Protein AF-A0A923KQH0-F1 (afdb_monomer_lite)

Foldseek 3Di:
DDDCDPVNLLVVLLVLLVVVLVVVCVVVHDDVVSVVVNVLLVVLSVVLVVLPPVSLLVNLVVLQVQLVVLLCLCVPPPPPVSNCSSNVSSVVSNVSSVCSVPPVVSVDDPPPPPPPPPPDDDD

Structure (mmCIF, N/CA/C/O backbone):
data_AF-A0A923KQH0-F1
#
_entry.id   AF-A0A923KQH0-F1
#
loop_
_atom_site.group_PDB
_atom_site.id
_atom_site.type_symbol
_atom_site.label_atom_id
_atom_site.label_alt_id
_atom_site.label_comp_id
_atom_site.label_asym_id
_atom_site.label_entity_id
_atom_site.label_seq_id
_atom_site.pdbx_PDB_ins_code
_atom_site.Cartn_x
_atom_site.Cartn_y
_atom_site.Cartn_z
_atom_site.occupancy
_atom_site.B_iso_or_equiv
_atom_site.auth_seq_id
_atom_site.auth_comp_id
_atom_site.auth_asym_id
_atom_site.auth_atom_id
_atom_site.pdbx_PDB_model_num
ATOM 1 N N . MET A 1 1 ? 10.010 3.489 26.277 1.00 37.69 1 MET A N 1
ATOM 2 C CA . MET A 1 1 ? 9.653 2.760 25.038 1.00 37.69 1 MET A CA 1
ATOM 3 C C . MET A 1 1 ? 8.357 3.363 24.504 1.00 37.69 1 MET A C 1
ATOM 5 O O . MET A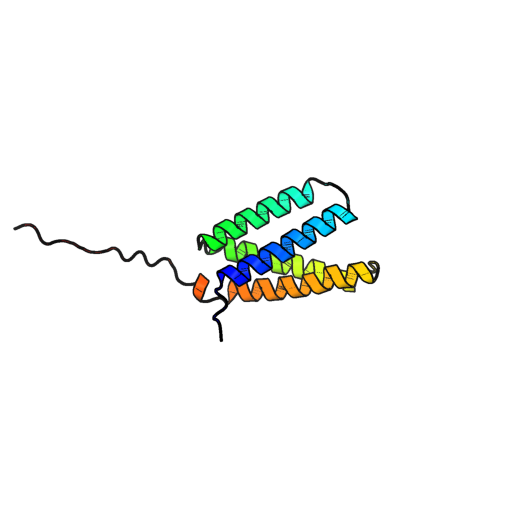 1 1 ? 7.281 3.037 24.992 1.00 37.69 1 MET A O 1
ATOM 9 N N . ASN A 1 2 ? 8.463 4.367 23.629 1.00 40.72 2 ASN A N 1
ATOM 10 C CA . ASN A 1 2 ? 7.319 5.183 23.209 1.00 40.72 2 ASN A CA 1
ATOM 11 C C . ASN A 1 2 ? 6.332 4.322 22.415 1.00 40.72 2 ASN A C 1
ATOM 13 O O . ASN A 1 2 ? 6.695 3.785 21.372 1.00 40.72 2 ASN A O 1
ATOM 17 N N . ARG A 1 3 ? 5.092 4.181 22.907 1.00 51.25 3 ARG A N 1
ATOM 18 C CA . ARG A 1 3 ? 4.009 3.509 22.178 1.00 51.25 3 ARG A CA 1
ATOM 19 C C . ARG A 1 3 ? 3.765 4.284 20.886 1.00 51.25 3 ARG A C 1
ATOM 21 O O . ARG A 1 3 ? 3.125 5.332 20.898 1.00 51.25 3 ARG A O 1
ATOM 28 N N . ILE A 1 4 ? 4.316 3.797 19.779 1.00 57.38 4 ILE A N 1
ATOM 29 C CA . ILE A 1 4 ? 4.019 4.320 18.448 1.00 57.38 4 ILE A CA 1
ATOM 30 C C . ILE A 1 4 ? 2.527 4.075 18.225 1.00 57.38 4 ILE A C 1
ATOM 32 O O . ILE A 1 4 ? 2.083 2.939 18.076 1.00 57.38 4 ILE A O 1
ATOM 36 N N . THR A 1 5 ? 1.747 5.149 18.297 1.00 68.50 5 THR A N 1
ATOM 37 C CA . THR A 1 5 ? 0.290 5.129 18.186 1.00 68.50 5 THR A CA 1
ATOM 38 C C . THR A 1 5 ? -0.098 4.607 16.806 1.00 68.50 5 THR A C 1
ATOM 40 O O . THR A 1 5 ? 0.542 4.954 15.816 1.00 68.50 5 THR A O 1
ATOM 43 N N . THR A 1 6 ? -1.154 3.803 16.710 1.00 66.94 6 THR A N 1
ATOM 44 C CA . THR A 1 6 ? -1.667 3.224 15.453 1.00 66.94 6 THR A CA 1
ATOM 45 C C . THR A 1 6 ? -1.823 4.253 14.327 1.00 66.94 6 THR A C 1
ATOM 47 O O . THR A 1 6 ? -1.573 3.946 13.164 1.00 66.94 6 THR A O 1
ATOM 50 N N . SER A 1 7 ? -2.135 5.505 14.673 1.00 65.94 7 SER A N 1
ATOM 51 C CA . SER A 1 7 ? -2.197 6.634 13.741 1.00 65.94 7 SER A CA 1
ATOM 52 C C . SER A 1 7 ? -0.859 6.961 13.066 1.00 65.94 7 SER A C 1
ATOM 54 O O . SER A 1 7 ? -0.850 7.318 11.894 1.00 65.94 7 SER A O 1
ATOM 56 N N . ARG A 1 8 ? 0.279 6.812 13.759 1.00 73.56 8 ARG A N 1
ATOM 57 C CA . ARG A 1 8 ? 1.616 7.009 13.169 1.00 73.56 8 ARG A CA 1
ATOM 58 C C . ARG A 1 8 ? 1.945 5.923 12.150 1.00 73.56 8 ARG A C 1
ATOM 60 O O . ARG A 1 8 ? 2.474 6.239 11.095 1.00 73.56 8 ARG A O 1
ATOM 67 N N . TRP A 1 9 ? 1.592 4.669 12.436 1.00 73.88 9 TRP A N 1
ATOM 68 C CA . TRP A 1 9 ? 1.756 3.565 11.483 1.00 73.88 9 TRP A CA 1
ATOM 69 C C . TRP A 1 9 ? 0.913 3.765 10.228 1.00 73.88 9 TRP A C 1
ATOM 71 O O . TRP A 1 9 ? 1.412 3.596 9.121 1.00 73.88 9 TRP A O 1
ATOM 81 N N . LEU A 1 10 ? -0.337 4.199 10.399 1.00 72.50 10 LEU A N 1
ATOM 82 C CA . LEU A 1 10 ? -1.195 4.603 9.291 1.00 72.50 10 LEU A CA 1
ATOM 83 C C . LEU A 1 10 ? -0.534 5.728 8.472 1.00 72.50 10 LEU A C 1
ATOM 85 O O . LEU A 1 10 ? -0.389 5.614 7.261 1.00 72.50 10 LEU A O 1
ATOM 89 N N . LEU A 1 11 ? -0.035 6.778 9.120 1.00 78.00 11 LEU A N 1
ATOM 90 C CA . LEU A 1 11 ? 0.620 7.882 8.417 1.00 78.00 11 LEU A CA 1
ATOM 91 C C . LEU A 1 11 ? 1.857 7.419 7.617 1.00 78.00 11 LEU A C 1
ATOM 93 O O . LEU A 1 11 ? 2.027 7.833 6.474 1.00 78.00 11 LEU A O 1
ATOM 97 N N . ILE A 1 12 ? 2.666 6.505 8.165 1.00 80.19 12 ILE A N 1
ATOM 98 C CA . ILE A 1 12 ? 3.815 5.903 7.464 1.00 80.19 12 ILE A CA 1
ATOM 99 C C . ILE A 1 12 ? 3.361 5.102 6.237 1.00 80.19 12 ILE A C 1
ATOM 101 O O . ILE A 1 12 ? 3.914 5.275 5.155 1.00 80.19 12 ILE A O 1
ATOM 105 N N . ILE A 1 13 ? 2.335 4.256 6.385 1.00 80.38 13 ILE A N 1
ATOM 106 C CA . ILE A 1 13 ? 1.779 3.460 5.281 1.00 80.38 13 ILE A CA 1
ATOM 107 C C . ILE A 1 13 ? 1.289 4.383 4.157 1.00 80.38 13 ILE A C 1
ATOM 109 O O . ILE A 1 13 ? 1.609 4.158 2.988 1.00 80.38 13 ILE A O 1
ATOM 113 N N . PHE A 1 14 ? 0.573 5.452 4.509 1.00 80.69 14 PHE A N 1
ATOM 114 C CA . PHE A 1 14 ? 0.100 6.446 3.551 1.00 80.69 14 PHE A CA 1
ATOM 115 C C . PHE A 1 14 ? 1.258 7.152 2.833 1.00 80.69 14 PHE A C 1
ATOM 117 O O . PHE A 1 14 ? 1.271 7.188 1.605 1.00 80.69 14 PHE A O 1
ATOM 124 N N . LEU A 1 15 ? 2.260 7.643 3.573 1.00 82.06 15 LEU A N 1
ATOM 125 C CA . LEU A 1 15 ? 3.432 8.314 3.000 1.00 82.06 15 LEU A CA 1
ATOM 126 C C . LEU A 1 15 ? 4.213 7.409 2.046 1.00 82.06 15 LEU A C 1
ATOM 128 O O . LEU A 1 15 ? 4.524 7.833 0.937 1.00 82.06 15 LEU A O 1
ATOM 132 N N . CYS A 1 16 ? 4.489 6.161 2.433 1.00 81.38 16 CYS A N 1
ATOM 133 C CA . CYS A 1 16 ? 5.172 5.205 1.560 1.00 81.38 16 CYS A CA 1
ATOM 134 C C . CYS A 1 16 ? 4.389 4.960 0.266 1.00 81.38 16 CYS A C 1
ATOM 136 O O . CYS A 1 16 ? 4.976 4.882 -0.810 1.00 81.38 16 CYS A O 1
ATOM 138 N N . THR A 1 17 ? 3.062 4.878 0.359 1.00 78.44 17 THR A N 1
ATOM 139 C CA . THR A 1 17 ? 2.204 4.632 -0.807 1.00 78.44 17 THR A CA 1
ATOM 140 C C . THR A 1 17 ? 2.143 5.852 -1.726 1.00 78.44 17 THR A C 1
ATOM 142 O O . THR A 1 17 ? 2.264 5.712 -2.939 1.00 78.44 17 THR A O 1
ATOM 145 N N . ALA A 1 18 ? 2.042 7.057 -1.157 1.00 79.06 18 ALA A N 1
ATOM 146 C CA . ALA A 1 18 ? 2.081 8.310 -1.907 1.00 79.06 18 ALA A CA 1
ATOM 147 C C . ALA A 1 18 ? 3.433 8.518 -2.606 1.00 79.06 18 ALA A C 1
ATOM 149 O O . ALA A 1 18 ? 3.477 8.907 -3.773 1.00 79.06 18 ALA A O 1
ATOM 150 N N . MET A 1 19 ? 4.538 8.216 -1.920 1.00 82.06 19 MET A N 1
ATOM 151 C CA . MET A 1 19 ? 5.885 8.326 -2.476 1.00 82.06 19 MET A CA 1
ATOM 152 C C . MET A 1 19 ? 6.078 7.373 -3.662 1.00 82.06 19 MET A C 1
ATOM 154 O O . MET A 1 19 ? 6.659 7.765 -4.672 1.00 82.06 19 MET A O 1
ATOM 158 N N . LEU A 1 20 ? 5.533 6.155 -3.586 1.00 78.94 20 LEU A N 1
ATOM 159 C CA . LEU A 1 20 ? 5.635 5.194 -4.680 1.00 78.94 20 LEU A CA 1
ATOM 160 C C . LEU A 1 20 ? 4.732 5.525 -5.871 1.00 78.94 20 LEU A C 1
ATOM 162 O O . LEU A 1 20 ? 5.152 5.355 -7.010 1.00 78.94 20 LEU A O 1
ATOM 166 N N . GLU A 1 21 ? 3.522 6.034 -5.646 1.00 76.62 21 GLU A N 1
ATOM 167 C CA . GLU A 1 21 ? 2.695 6.534 -6.752 1.00 76.62 21 GLU A CA 1
ATOM 168 C C . GLU A 1 21 ? 3.336 7.766 -7.414 1.00 76.62 21 GLU A C 1
ATOM 170 O O . GLU A 1 21 ? 3.328 7.882 -8.637 1.00 76.62 21 GLU A O 1
ATOM 175 N N . THR A 1 22 ? 3.997 8.635 -6.641 1.00 79.12 22 THR A N 1
ATOM 176 C CA . THR A 1 22 ? 4.780 9.759 -7.191 1.00 79.12 22 THR A CA 1
ATOM 177 C C . THR A 1 22 ? 5.952 9.256 -8.040 1.00 79.12 22 THR A C 1
ATOM 179 O O . THR A 1 22 ? 6.195 9.764 -9.135 1.00 79.12 22 THR A O 1
ATOM 182 N N . TYR A 1 23 ? 6.638 8.206 -7.579 1.00 78.88 23 TYR A N 1
ATOM 183 C CA . TYR A 1 23 ? 7.663 7.520 -8.363 1.00 78.88 23 TYR A CA 1
ATOM 184 C C . TYR A 1 23 ? 7.081 6.908 -9.649 1.00 78.88 23 TYR A C 1
ATOM 186 O O . TYR A 1 23 ? 7.635 7.119 -10.727 1.00 78.88 23 TYR A O 1
ATOM 194 N N . ASN A 1 24 ? 5.926 6.242 -9.586 1.00 74.56 24 ASN A N 1
ATOM 195 C CA . ASN A 1 24 ? 5.259 5.702 -10.774 1.00 74.56 24 ASN A CA 1
ATOM 196 C C . ASN A 1 24 ? 4.880 6.795 -11.781 1.00 74.56 24 ASN A C 1
ATOM 198 O O . ASN A 1 24 ? 5.099 6.591 -12.972 1.00 74.56 24 ASN A O 1
ATOM 202 N N . ILE A 1 25 ? 4.384 7.954 -11.331 1.00 78.81 25 ILE A N 1
ATOM 203 C CA . ILE A 1 25 ? 4.116 9.113 -12.203 1.00 78.81 25 ILE A CA 1
ATOM 204 C C . ILE A 1 25 ? 5.408 9.581 -12.884 1.00 78.81 25 ILE A C 1
ATOM 206 O O . ILE A 1 25 ? 5.406 9.868 -14.079 1.00 78.81 25 ILE A O 1
ATOM 210 N N . SER A 1 26 ? 6.527 9.619 -12.152 1.00 75.19 26 SER A N 1
ATOM 211 C CA . SER A 1 26 ? 7.815 10.045 -12.714 1.00 75.19 26 SER A CA 1
ATOM 212 C C . SER A 1 26 ? 8.389 9.070 -13.752 1.00 75.19 26 SER A C 1
ATOM 214 O O . SER A 1 26 ? 9.065 9.504 -14.679 1.00 75.19 26 SER A O 1
ATOM 216 N N . VAL A 1 27 ? 8.100 7.769 -13.627 1.00 72.44 27 VAL A N 1
ATOM 217 C CA . VAL A 1 27 ? 8.639 6.717 -14.508 1.00 72.44 27 VAL A CA 1
ATOM 218 C C . VAL A 1 27 ? 7.720 6.413 -15.694 1.00 72.44 27 VAL A C 1
ATOM 220 O O . VAL A 1 27 ? 8.207 6.169 -16.793 1.00 72.44 27 VAL A O 1
ATOM 223 N N . GLN A 1 28 ? 6.399 6.407 -15.494 1.00 67.69 28 GLN A N 1
ATOM 224 C CA . GLN A 1 28 ? 5.410 6.031 -16.518 1.00 67.69 28 GLN A CA 1
ATOM 225 C C . GLN A 1 28 ? 4.725 7.243 -17.174 1.00 67.69 28 GLN A C 1
ATOM 227 O O . GLN A 1 28 ? 3.948 7.070 -18.113 1.00 67.69 28 GLN A O 1
ATOM 232 N N . GLY A 1 29 ? 5.027 8.460 -16.711 1.00 65.44 29 GLY A N 1
ATOM 233 C CA . GLY A 1 29 ? 4.422 9.703 -17.184 1.00 65.44 29 GLY A CA 1
ATOM 234 C C . GLY A 1 29 ? 3.098 10.041 -16.491 1.00 65.44 29 GLY A C 1
ATOM 235 O O . GLY A 1 29 ? 2.514 9.237 -15.760 1.00 65.44 29 GLY A O 1
ATOM 236 N N . PHE A 1 30 ? 2.612 11.266 -16.721 1.00 63.09 30 PHE A N 1
ATOM 237 C CA . PHE A 1 30 ? 1.308 11.706 -16.222 1.00 63.09 30 PHE A CA 1
ATOM 238 C C . PHE A 1 30 ? 0.191 10.898 -16.895 1.00 63.09 30 PHE A C 1
ATOM 240 O O . PHE A 1 30 ? -0.035 10.998 -18.098 1.00 63.09 30 PHE A O 1
ATOM 247 N N . SER A 1 31 ? -0.511 10.095 -16.101 1.00 65.94 31 SER A N 1
ATOM 248 C CA . SER A 1 31 ? -1.696 9.345 -16.507 1.00 65.94 31 SER A CA 1
ATOM 249 C C . SER A 1 31 ? -2.802 9.587 -15.481 1.00 65.94 31 SER A C 1
ATOM 251 O O . SER A 1 31 ? -2.518 9.801 -14.302 1.00 65.94 31 SER A O 1
ATOM 253 N N . ASP A 1 32 ? -4.066 9.512 -15.893 1.00 72.88 32 ASP A N 1
ATOM 254 C CA . ASP A 1 32 ? -5.208 9.693 -14.982 1.00 72.88 32 ASP A CA 1
ATOM 255 C C . ASP A 1 32 ? -5.293 8.570 -13.931 1.00 72.88 32 ASP A C 1
ATOM 257 O O . ASP A 1 32 ? -5.805 8.747 -12.824 1.00 72.88 32 ASP A O 1
ATOM 261 N N . LYS A 1 33 ? -4.738 7.397 -14.261 1.00 74.88 33 LYS A N 1
ATOM 262 C CA . LYS A 1 33 ? -4.773 6.177 -13.440 1.00 74.88 33 LYS A CA 1
ATOM 263 C C . LYS A 1 33 ? -4.161 6.357 -12.032 1.00 74.88 33 LYS A C 1
ATOM 265 O O . LYS A 1 33 ? -4.859 6.038 -11.066 1.00 74.88 33 LYS A O 1
ATOM 270 N N . PRO A 1 34 ? -2.914 6.851 -11.860 1.00 70.81 34 PRO A N 1
ATOM 271 C CA . PRO A 1 34 ? -2.321 7.081 -10.537 1.00 70.81 34 PRO A CA 1
ATOM 272 C C . PRO A 1 34 ? -3.071 8.137 -9.714 1.00 70.81 34 PRO A C 1
ATOM 274 O O . PRO A 1 34 ? -3.211 7.976 -8.502 1.00 70.81 34 PRO A O 1
ATOM 277 N N . VAL A 1 35 ? -3.631 9.172 -10.352 1.00 73.94 35 VAL A N 1
ATOM 278 C CA . VAL A 1 35 ? -4.395 10.227 -9.659 1.00 73.94 35 VAL A CA 1
ATOM 279 C C . VAL A 1 35 ? -5.659 9.652 -9.017 1.00 73.94 35 VAL A C 1
ATOM 281 O O . VAL A 1 35 ? -5.905 9.854 -7.826 1.00 73.94 35 VAL A O 1
ATOM 284 N N . VAL A 1 36 ? -6.428 8.864 -9.777 1.00 79.00 36 VAL A N 1
ATOM 285 C CA . VAL A 1 36 ? -7.628 8.181 -9.265 1.00 79.00 36 VAL A CA 1
ATOM 286 C C . VAL A 1 36 ? -7.268 7.210 -8.138 1.00 79.00 36 VAL A C 1
ATOM 288 O O . VAL A 1 36 ? -7.983 7.126 -7.140 1.00 79.00 36 VAL A O 1
ATOM 291 N N . ARG A 1 37 ? -6.133 6.509 -8.250 1.00 77.81 37 ARG A N 1
ATOM 292 C CA . ARG A 1 37 ? -5.649 5.590 -7.211 1.00 77.81 37 ARG A CA 1
ATOM 293 C C . ARG A 1 37 ? -5.307 6.294 -5.904 1.00 77.81 37 ARG A C 1
ATOM 295 O O . ARG A 1 37 ? -5.729 5.817 -4.853 1.00 77.81 37 ARG A O 1
ATOM 302 N N . ILE A 1 38 ? -4.581 7.412 -5.957 1.00 78.88 38 ILE A N 1
ATOM 303 C CA . ILE A 1 38 ? -4.232 8.202 -4.766 1.00 78.88 38 ILE A CA 1
ATOM 304 C C . ILE A 1 38 ? -5.501 8.724 -4.088 1.00 78.88 38 ILE A C 1
ATOM 306 O O . ILE A 1 38 ? -5.616 8.629 -2.866 1.00 78.88 38 ILE A O 1
ATOM 310 N N . LEU A 1 39 ? -6.472 9.222 -4.861 1.00 81.88 39 LEU A N 1
ATOM 311 C CA . LEU A 1 39 ? -7.750 9.690 -4.321 1.00 81.88 39 LEU A CA 1
ATOM 312 C C . LEU A 1 39 ? -8.539 8.556 -3.654 1.00 81.88 39 LEU A C 1
ATOM 314 O O . LEU A 1 39 ? -9.009 8.717 -2.528 1.00 81.88 39 LEU A O 1
ATOM 318 N N . LEU A 1 40 ? -8.636 7.393 -4.306 1.00 83.12 40 LEU A N 1
ATOM 319 C CA . LEU A 1 40 ? -9.316 6.216 -3.762 1.00 83.12 40 LEU A CA 1
ATOM 320 C C . LEU A 1 40 ? -8.647 5.723 -2.470 1.00 83.12 40 LEU A C 1
ATOM 322 O O . LEU A 1 40 ? -9.322 5.492 -1.466 1.00 83.12 40 LEU A O 1
ATOM 326 N N . LEU A 1 41 ? -7.318 5.582 -2.483 1.00 82.06 41 LEU A N 1
ATOM 327 C CA . LEU A 1 41 ? -6.541 5.153 -1.321 1.00 82.06 41 LEU A CA 1
ATOM 328 C C . LEU A 1 41 ? -6.655 6.164 -0.184 1.00 82.06 41 LEU A C 1
ATOM 330 O O . LEU A 1 41 ? -6.897 5.755 0.947 1.00 82.06 41 LEU A O 1
ATOM 334 N N . GLY A 1 42 ? -6.558 7.463 -0.476 1.00 79.00 42 GLY A N 1
ATOM 335 C CA . GLY A 1 42 ? -6.738 8.539 0.497 1.00 79.00 42 GLY A CA 1
ATOM 336 C C . GLY A 1 42 ? -8.128 8.531 1.132 1.00 79.00 42 GLY A C 1
ATOM 337 O O . GLY A 1 42 ? -8.249 8.651 2.352 1.00 79.00 42 GLY A O 1
ATOM 338 N N . TYR A 1 43 ? -9.175 8.296 0.339 1.00 82.81 43 TYR A N 1
ATOM 339 C CA . TYR A 1 43 ? -10.544 8.172 0.837 1.00 82.81 43 TYR A CA 1
ATOM 340 C C . TYR A 1 43 ? -10.724 6.950 1.752 1.00 82.81 43 TYR A C 1
ATOM 342 O O . TYR A 1 43 ? -11.255 7.069 2.859 1.00 82.81 43 TYR A O 1
ATOM 350 N N . LEU A 1 44 ? -10.219 5.781 1.348 1.00 80.56 44 LEU A N 1
ATOM 351 C CA . LEU A 1 44 ? -10.245 4.572 2.179 1.00 80.56 44 LEU A CA 1
ATOM 352 C C . LEU A 1 44 ? -9.417 4.734 3.461 1.00 80.56 44 LEU A C 1
ATOM 354 O O . LEU A 1 44 ? -9.793 4.219 4.519 1.00 80.56 44 LEU A O 1
ATOM 358 N N . PHE A 1 45 ? -8.324 5.493 3.394 1.00 79.94 45 PHE A N 1
ATOM 359 C CA . PHE A 1 45 ? -7.524 5.862 4.554 1.00 79.94 45 PHE A CA 1
ATOM 360 C C . PHE A 1 45 ? -8.310 6.730 5.532 1.00 79.94 45 PHE A C 1
ATOM 362 O O . PHE A 1 45 ? -8.340 6.460 6.733 1.00 79.94 45 PHE A O 1
ATOM 369 N N . PHE A 1 46 ? -9.005 7.741 5.017 1.00 79.50 46 PHE A N 1
ATOM 370 C CA . PHE A 1 46 ? -9.856 8.614 5.813 1.00 79.50 46 PHE A CA 1
ATOM 371 C C . PHE A 1 46 ? -10.988 7.838 6.498 1.00 79.50 46 PHE A C 1
ATOM 373 O O . PHE A 1 46 ? -11.217 8.001 7.699 1.00 79.50 46 PHE A O 1
ATOM 380 N N . LEU A 1 47 ? -11.648 6.928 5.778 1.00 79.50 47 LEU A N 1
ATOM 381 C CA . LEU A 1 47 ? -12.661 6.039 6.355 1.00 79.50 47 LEU A CA 1
ATOM 382 C C . LEU A 1 47 ? -12.075 5.090 7.413 1.00 79.50 47 LEU A C 1
ATOM 384 O O . LEU A 1 47 ? -12.704 4.839 8.444 1.00 79.50 47 LEU A O 1
ATOM 388 N N . THR A 1 48 ? -10.847 4.614 7.201 1.00 77.38 48 THR A N 1
ATOM 389 C CA . THR A 1 48 ? -10.108 3.792 8.170 1.00 77.38 48 THR A CA 1
ATOM 390 C C . THR A 1 48 ? -9.825 4.560 9.464 1.00 77.38 48 THR A C 1
ATOM 392 O O . THR A 1 48 ? -10.015 4.007 10.555 1.00 77.38 48 THR A O 1
ATOM 395 N N . ILE A 1 49 ? -9.442 5.839 9.358 1.00 74.75 49 ILE A N 1
ATOM 396 C CA . ILE A 1 49 ? -9.254 6.753 10.497 1.00 74.75 49 ILE A CA 1
ATOM 397 C C . ILE A 1 49 ? -10.588 7.003 11.217 1.00 74.75 49 ILE A C 1
ATOM 399 O O . ILE A 1 49 ? -10.633 6.945 12.445 1.00 74.75 49 ILE A O 1
ATOM 403 N N . LYS A 1 50 ? -11.692 7.169 10.473 1.00 76.06 50 LYS A N 1
ATOM 404 C CA . LYS A 1 50 ? -13.067 7.263 11.009 1.00 76.06 50 LYS A CA 1
ATOM 405 C C . LYS A 1 50 ? -13.607 5.963 11.622 1.00 76.06 50 LYS A C 1
ATOM 407 O O . LYS A 1 50 ? -14.763 5.906 12.025 1.00 76.06 50 LYS A O 1
ATOM 412 N N . ARG A 1 51 ? -12.772 4.928 11.733 1.00 69.12 51 ARG A N 1
ATOM 413 C CA . ARG A 1 51 ? -13.089 3.616 12.310 1.00 69.12 51 ARG A CA 1
ATOM 414 C C . ARG A 1 51 ? -14.159 2.808 11.568 1.00 69.12 51 ARG A C 1
ATOM 416 O O . ARG A 1 51 ? -14.731 1.887 12.143 1.00 69.12 51 ARG A O 1
ATOM 423 N N . VAL A 1 52 ? -14.372 3.072 10.280 1.00 76.38 52 VAL A N 1
ATOM 424 C CA . VAL A 1 52 ? -15.266 2.253 9.450 1.00 76.38 52 VAL A CA 1
ATOM 425 C C . VAL A 1 52 ? -14.609 0.895 9.196 1.00 76.38 52 VAL A C 1
ATOM 427 O O . VAL A 1 52 ? -13.589 0.809 8.512 1.00 76.38 52 VAL A O 1
ATOM 430 N N . GLN A 1 53 ? -15.182 -0.178 9.749 1.00 72.81 53 GLN A N 1
ATOM 431 C CA . GLN A 1 53 ? -14.590 -1.519 9.672 1.00 72.81 53 GLN A CA 1
ATOM 432 C C . GLN A 1 53 ? -14.481 -2.032 8.231 1.00 72.81 53 GLN A C 1
ATOM 434 O O . GLN A 1 53 ? -13.441 -2.568 7.852 1.00 72.81 53 GLN A O 1
ATOM 439 N N . TRP A 1 54 ? -15.503 -1.809 7.399 1.00 78.00 54 TRP A N 1
ATOM 440 C CA . TRP A 1 54 ? -15.507 -2.315 6.022 1.00 78.00 54 TRP A CA 1
ATOM 441 C C . TRP A 1 54 ? -14.433 -1.656 5.145 1.00 78.00 54 TRP A C 1
ATOM 443 O O . TRP A 1 54 ? -13.748 -2.339 4.388 1.00 78.00 54 TRP A O 1
ATOM 453 N N . ALA A 1 55 ? -14.185 -0.354 5.331 1.00 80.81 55 ALA A N 1
ATOM 454 C CA . ALA A 1 55 ? -13.131 0.365 4.614 1.00 80.81 55 ALA A CA 1
ATOM 455 C C . ALA A 1 55 ? -11.732 -0.195 4.904 1.00 80.81 55 ALA A C 1
ATOM 457 O O . ALA A 1 55 ? -10.880 -0.200 4.021 1.00 80.81 55 ALA A O 1
ATOM 458 N N . ARG A 1 56 ? -11.501 -0.719 6.113 1.00 75.06 56 ARG A N 1
ATOM 459 C CA . ARG A 1 56 ? -10.224 -1.349 6.475 1.00 75.06 56 ARG A CA 1
ATOM 460 C C . ARG A 1 56 ? -10.014 -2.677 5.789 1.00 75.06 56 ARG A C 1
ATOM 462 O O . ARG A 1 56 ? -8.901 -2.942 5.358 1.00 75.06 56 ARG A O 1
ATOM 469 N N . PHE A 1 57 ? -11.058 -3.498 5.702 1.00 78.94 57 PHE A N 1
ATOM 470 C CA . PHE A 1 57 ? -10.981 -4.757 4.970 1.00 78.94 57 PHE A CA 1
ATOM 471 C C . PHE A 1 57 ? -10.709 -4.492 3.494 1.00 78.94 57 PHE A C 1
ATOM 473 O O . PHE A 1 57 ? -9.766 -5.055 2.954 1.00 78.94 57 PHE A O 1
ATOM 480 N N . VAL A 1 58 ? -11.439 -3.554 2.882 1.00 83.75 58 VAL A N 1
ATOM 481 C CA . VAL A 1 58 ? -11.198 -3.141 1.492 1.00 83.75 58 VAL A CA 1
ATOM 482 C C . VAL A 1 58 ? -9.767 -2.630 1.310 1.00 83.75 58 VAL A C 1
ATOM 484 O O . VAL A 1 58 ? -9.073 -3.058 0.390 1.00 83.75 58 VAL A O 1
ATOM 487 N N . LEU A 1 59 ? -9.289 -1.768 2.212 1.00 82.94 59 LEU A N 1
ATOM 488 C CA . LEU A 1 59 ? -7.924 -1.251 2.173 1.00 82.94 59 LEU A CA 1
ATOM 489 C C . LEU A 1 59 ? -6.896 -2.383 2.317 1.00 82.94 59 LEU A C 1
ATOM 491 O O . LEU A 1 59 ? -5.985 -2.481 1.504 1.00 82.94 59 LEU A O 1
ATOM 495 N N . ALA A 1 60 ? -7.057 -3.279 3.292 1.00 81.94 60 ALA A N 1
ATOM 496 C CA . ALA A 1 60 ? -6.162 -4.413 3.501 1.00 81.94 60 ALA A CA 1
ATOM 497 C C . ALA A 1 60 ? -6.120 -5.337 2.278 1.00 81.94 60 ALA A C 1
ATOM 499 O O . ALA A 1 60 ? -5.033 -5.710 1.847 1.00 81.94 60 ALA A O 1
ATOM 500 N N . THR A 1 61 ? -7.267 -5.648 1.670 1.00 83.50 61 THR A N 1
ATOM 501 C CA . THR A 1 61 ? -7.334 -6.440 0.436 1.00 83.50 61 THR A CA 1
ATOM 502 C C . THR A 1 61 ? -6.606 -5.748 -0.715 1.00 83.50 61 THR A C 1
ATOM 504 O O . THR A 1 61 ? -5.844 -6.399 -1.426 1.00 83.50 61 THR A O 1
ATOM 507 N N . LEU A 1 62 ? -6.765 -4.431 -0.874 1.00 84.81 62 LEU A N 1
ATOM 508 C CA . LEU A 1 62 ? -6.027 -3.662 -1.882 1.00 84.81 62 LEU A CA 1
ATOM 509 C C . LEU A 1 62 ? -4.513 -3.690 -1.634 1.00 84.81 62 LEU A C 1
ATOM 511 O O . LEU A 1 62 ? -3.751 -3.847 -2.586 1.00 84.81 62 LEU A O 1
ATOM 515 N N . TYR A 1 63 ? -4.074 -3.600 -0.376 1.00 84.69 63 TYR A N 1
ATOM 516 C CA . TYR A 1 63 ? -2.661 -3.737 -0.014 1.00 84.69 63 TYR A CA 1
ATOM 517 C C . TYR A 1 63 ? -2.128 -5.150 -0.275 1.00 84.69 63 TYR A C 1
ATOM 519 O O . TYR A 1 63 ? -1.014 -5.281 -0.770 1.00 84.69 63 TYR A O 1
ATOM 527 N N . VAL A 1 64 ? -2.905 -6.207 -0.016 1.00 85.75 64 VAL A N 1
ATOM 528 C CA . VAL A 1 64 ? -2.509 -7.583 -0.368 1.00 85.75 64 VAL A CA 1
ATOM 529 C C . VAL A 1 64 ? -2.367 -7.727 -1.881 1.00 85.75 64 VAL A C 1
ATOM 531 O O . VAL A 1 64 ? -1.333 -8.196 -2.346 1.00 85.75 64 VAL A O 1
ATOM 534 N N . LEU A 1 65 ? -3.363 -7.287 -2.655 1.00 85.00 65 LEU A N 1
ATOM 535 C CA . LEU A 1 65 ? -3.331 -7.367 -4.118 1.00 85.00 65 LEU A CA 1
ATOM 536 C C . LEU A 1 65 ? -2.151 -6.579 -4.698 1.00 85.00 65 LEU A C 1
ATOM 538 O O . LEU A 1 65 ? -1.394 -7.110 -5.507 1.00 85.00 65 LEU A O 1
ATOM 542 N N . GLY A 1 66 ? -1.947 -5.339 -4.243 1.00 81.44 66 GLY A N 1
ATOM 543 C CA . GLY A 1 66 ? -0.791 -4.526 -4.623 1.00 81.44 66 GLY A CA 1
ATOM 544 C C . GLY A 1 66 ? 0.536 -5.166 -4.210 1.00 81.44 66 GLY A C 1
ATOM 545 O O . GLY A 1 66 ? 1.494 -5.139 -4.977 1.00 81.44 66 GLY A O 1
ATOM 546 N N . GLY A 1 67 ? 0.567 -5.809 -3.042 1.00 82.75 67 GLY A N 1
ATOM 547 C CA . GLY A 1 67 ? 1.710 -6.553 -2.531 1.00 82.75 67 GLY A CA 1
ATOM 548 C C . GLY A 1 67 ? 2.101 -7.735 -3.412 1.00 82.75 67 GLY A C 1
ATOM 549 O O . GLY A 1 67 ? 3.262 -7.861 -3.790 1.00 82.75 67 GLY A O 1
ATOM 550 N N . VAL A 1 68 ? 1.126 -8.558 -3.803 1.00 84.81 68 VAL A N 1
ATOM 551 C CA . VAL A 1 68 ? 1.328 -9.702 -4.706 1.00 84.81 68 VAL A CA 1
ATOM 552 C C . VAL A 1 68 ? 1.820 -9.237 -6.077 1.00 84.81 68 VAL A C 1
ATOM 554 O O . VAL A 1 68 ? 2.772 -9.805 -6.605 1.00 84.81 68 VAL A O 1
ATOM 557 N N . ILE A 1 69 ? 1.229 -8.170 -6.628 1.00 82.88 69 ILE A N 1
ATOM 558 C CA . ILE A 1 69 ? 1.676 -7.577 -7.899 1.00 82.88 69 ILE A CA 1
ATOM 559 C C . ILE A 1 69 ? 3.118 -7.063 -7.778 1.00 82.88 69 ILE A C 1
ATOM 561 O O . ILE A 1 69 ? 3.932 -7.313 -8.664 1.00 82.88 69 ILE A O 1
ATOM 565 N N . GLY A 1 70 ? 3.448 -6.385 -6.675 1.00 79.62 70 GLY A N 1
ATOM 566 C CA . GLY A 1 70 ? 4.795 -5.885 -6.404 1.00 79.62 70 GLY A CA 1
ATOM 567 C C . GLY A 1 70 ? 5.818 -7.011 -6.281 1.00 79.62 70 GLY A C 1
ATOM 568 O O . GLY A 1 70 ? 6.850 -6.967 -6.935 1.00 79.62 70 GLY A O 1
ATOM 569 N N . ILE A 1 71 ? 5.521 -8.069 -5.522 1.00 84.19 71 ILE A N 1
ATOM 570 C CA . ILE A 1 71 ? 6.405 -9.240 -5.380 1.00 84.19 71 ILE A CA 1
ATOM 571 C C . ILE A 1 71 ? 6.607 -9.941 -6.729 1.00 84.19 71 ILE A C 1
ATOM 573 O O . ILE A 1 71 ? 7.716 -10.377 -7.036 1.00 84.19 71 ILE A O 1
ATOM 577 N N . ASN A 1 72 ? 5.574 -9.985 -7.573 1.00 82.62 72 ASN A N 1
ATOM 578 C CA . ASN A 1 72 ? 5.687 -10.530 -8.923 1.00 82.62 72 ASN A CA 1
ATOM 579 C C . ASN A 1 72 ? 6.664 -9.729 -9.812 1.00 82.62 72 ASN A C 1
ATOM 581 O O . ASN A 1 72 ? 7.174 -10.268 -10.795 1.00 82.62 72 ASN A O 1
ATOM 585 N N . ALA A 1 73 ? 7.008 -8.484 -9.446 1.00 78.94 73 ALA A N 1
ATOM 586 C CA . ALA A 1 73 ? 8.045 -7.711 -10.129 1.00 78.94 73 ALA A CA 1
ATOM 587 C C . ALA A 1 73 ? 9.393 -8.451 -10.139 1.00 78.94 73 ALA A C 1
ATOM 589 O O . ALA A 1 73 ? 10.057 -8.469 -11.174 1.00 78.94 73 ALA A O 1
ATOM 590 N N . PHE A 1 74 ? 9.743 -9.158 -9.055 1.00 77.88 74 PHE A N 1
ATOM 591 C CA . PHE A 1 74 ? 10.967 -9.966 -8.975 1.00 77.88 74 PHE A CA 1
ATOM 592 C C . PHE A 1 74 ? 11.020 -11.095 -10.011 1.00 77.88 74 PHE A C 1
ATOM 594 O O . PHE A 1 74 ? 12.105 -11.473 -10.443 1.00 77.88 74 PHE A O 1
ATOM 601 N N . SER A 1 75 ? 9.864 -11.619 -10.424 1.00 78.38 75 SER A N 1
ATOM 602 C CA . SER A 1 75 ? 9.775 -12.703 -11.406 1.00 78.38 75 SER A CA 1
ATOM 603 C C . SER A 1 75 ? 9.629 -12.207 -12.849 1.00 78.38 75 SER A C 1
ATOM 605 O O . SER A 1 75 ? 9.772 -13.000 -13.775 1.00 78.38 75 SER A O 1
ATOM 607 N N . SER A 1 76 ? 9.306 -10.928 -13.064 1.00 67.50 76 SER A N 1
ATOM 608 C CA . SER A 1 76 ? 8.794 -10.429 -14.354 1.00 67.50 76 SER A CA 1
ATOM 609 C C . SER A 1 76 ? 9.833 -9.790 -15.288 1.00 67.50 76 SER A C 1
ATOM 611 O O . SER A 1 76 ? 9.472 -9.086 -16.224 1.00 67.50 76 SER A O 1
ATOM 613 N N . GLY A 1 77 ? 11.129 -10.043 -15.084 1.00 65.06 77 GLY A N 1
ATOM 614 C CA . GLY A 1 77 ? 12.181 -9.586 -16.008 1.00 65.06 77 GLY A CA 1
ATOM 615 C C . GLY A 1 77 ? 12.353 -8.059 -16.094 1.00 65.06 77 GLY A C 1
ATOM 616 O O . GLY A 1 77 ? 13.001 -7.564 -17.013 1.00 65.06 77 GLY A O 1
ATOM 617 N N . VAL A 1 78 ? 11.780 -7.307 -15.148 1.00 69.00 78 VAL A N 1
ATOM 618 C CA . VAL A 1 78 ? 11.913 -5.844 -15.036 1.00 69.00 78 VAL A CA 1
ATOM 619 C C . VAL A 1 78 ? 13.372 -5.497 -14.689 1.00 69.00 78 VAL A C 1
ATOM 621 O O . VAL A 1 78 ? 14.014 -6.274 -13.968 1.00 69.00 78 VAL A O 1
ATOM 624 N N . PRO A 1 79 ? 13.917 -4.348 -15.151 1.00 77.38 79 PRO A N 1
ATOM 625 C CA . PRO A 1 79 ? 15.255 -3.898 -14.770 1.00 77.38 79 PRO A CA 1
ATOM 626 C C . PRO A 1 79 ? 15.500 -4.041 -13.269 1.00 77.38 79 PRO A C 1
ATOM 628 O O . PRO A 1 79 ? 14.639 -3.684 -12.462 1.00 77.38 79 PRO A O 1
ATOM 631 N N . SER A 1 80 ? 16.669 -4.570 -12.896 1.00 70.88 80 SER A N 1
ATOM 632 C CA . SER A 1 80 ? 16.977 -4.982 -11.520 1.00 70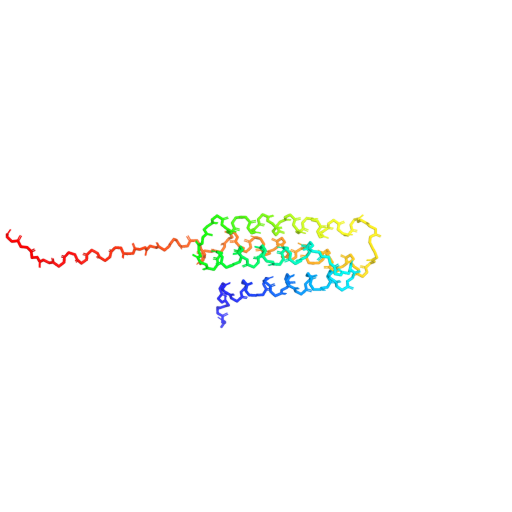.88 80 SER A CA 1
ATOM 633 C C . SER A 1 80 ? 16.670 -3.886 -10.496 1.00 70.88 80 SER A C 1
ATOM 635 O O . SER A 1 80 ? 16.026 -4.164 -9.487 1.00 70.88 80 SER A O 1
ATOM 637 N N . SER A 1 81 ? 17.017 -2.630 -10.787 1.00 74.62 81 SER A N 1
ATOM 638 C CA . SER A 1 81 ? 16.710 -1.468 -9.942 1.00 74.62 81 SER A CA 1
ATOM 639 C C . SER A 1 81 ? 15.216 -1.309 -9.635 1.00 74.62 81 SER A C 1
ATOM 641 O O . SER A 1 81 ? 14.843 -1.064 -8.490 1.00 74.62 81 SER A O 1
ATOM 643 N N . ASN A 1 82 ? 14.349 -1.495 -10.632 1.00 74.31 82 ASN A N 1
ATOM 644 C CA . ASN A 1 82 ? 12.904 -1.328 -10.485 1.00 74.31 82 ASN A CA 1
ATOM 645 C C . ASN A 1 82 ? 12.273 -2.539 -9.792 1.00 74.31 82 ASN A C 1
ATOM 647 O O . ASN A 1 82 ? 11.352 -2.372 -8.996 1.00 74.31 82 ASN A O 1
ATOM 651 N N . SER A 1 83 ? 12.803 -3.740 -10.039 1.00 78.88 83 SER A N 1
ATOM 652 C CA . SER A 1 83 ? 12.381 -4.976 -9.371 1.00 78.88 83 SER A CA 1
ATOM 653 C C . SER A 1 83 ? 12.594 -4.911 -7.860 1.00 78.88 83 SER A C 1
ATOM 655 O O . SER A 1 83 ? 11.700 -5.278 -7.103 1.00 78.88 83 SER A O 1
ATOM 657 N N . TRP A 1 84 ? 13.733 -4.379 -7.402 1.00 81.12 84 TRP A N 1
ATOM 658 C CA . TRP A 1 84 ? 14.003 -4.200 -5.971 1.00 81.12 84 TRP A CA 1
ATOM 659 C C . TRP A 1 84 ? 13.063 -3.188 -5.308 1.00 81.12 84 TRP A C 1
ATOM 661 O O . TRP A 1 84 ? 12.578 -3.444 -4.206 1.00 81.12 84 TRP A O 1
ATOM 671 N N . ILE A 1 85 ? 12.759 -2.072 -5.979 1.00 80.75 85 ILE A N 1
ATOM 672 C CA . ILE A 1 85 ? 11.852 -1.038 -5.455 1.00 80.75 85 ILE A CA 1
ATOM 673 C C . ILE A 1 85 ? 10.410 -1.563 -5.394 1.00 80.75 85 ILE A C 1
ATOM 675 O O . ILE A 1 85 ? 9.779 -1.518 -4.338 1.00 80.75 85 ILE A O 1
ATOM 679 N N . LEU A 1 86 ? 9.895 -2.096 -6.506 1.00 79.31 86 LEU A N 1
ATOM 680 C CA . LEU A 1 86 ? 8.517 -2.591 -6.612 1.00 79.31 86 LEU A CA 1
ATOM 681 C C . LEU A 1 86 ? 8.292 -3.844 -5.764 1.00 79.31 86 LEU A C 1
ATOM 683 O O . LEU A 1 86 ? 7.273 -3.957 -5.083 1.00 79.31 86 LEU A O 1
ATOM 687 N N . GLY A 1 87 ? 9.256 -4.759 -5.763 1.00 81.75 87 GLY A N 1
ATOM 688 C CA . GLY A 1 87 ? 9.210 -5.982 -4.977 1.00 81.75 87 GLY A CA 1
ATOM 689 C C . GLY A 1 87 ? 9.367 -5.737 -3.481 1.00 81.75 87 GLY A C 1
ATOM 690 O O . GLY A 1 87 ? 8.585 -6.266 -2.690 1.00 81.75 87 GLY A O 1
ATOM 691 N N . GLY A 1 88 ? 10.305 -4.872 -3.077 1.00 83.88 88 GLY A N 1
ATOM 692 C CA . GLY A 1 88 ? 10.464 -4.459 -1.681 1.00 83.88 88 GLY A CA 1
ATOM 693 C C . GLY A 1 88 ? 9.224 -3.740 -1.148 1.00 83.88 88 GLY A C 1
ATOM 694 O O . GLY A 1 88 ? 8.749 -4.040 -0.050 1.00 83.88 88 GLY A O 1
ATOM 695 N N . PHE A 1 89 ? 8.631 -2.858 -1.956 1.00 82.38 89 PHE A N 1
ATOM 696 C CA . PHE A 1 89 ? 7.347 -2.250 -1.622 1.00 82.38 89 PHE A CA 1
ATOM 697 C C . PHE A 1 89 ? 6.210 -3.271 -1.575 1.00 82.38 89 PHE A C 1
ATOM 699 O O . PHE A 1 89 ? 5.350 -3.187 -0.702 1.00 82.38 89 PHE A O 1
ATOM 706 N N . GLY A 1 90 ? 6.226 -4.275 -2.452 1.00 82.88 90 GLY A N 1
ATOM 707 C CA . GLY A 1 90 ? 5.261 -5.365 -2.426 1.00 82.88 90 GLY A CA 1
ATOM 708 C C . GLY A 1 90 ? 5.252 -6.096 -1.079 1.00 82.88 90 GLY A C 1
ATOM 709 O O . GLY A 1 90 ? 4.198 -6.269 -0.465 1.00 82.88 90 GLY A O 1
ATOM 710 N N . VAL A 1 91 ? 6.437 -6.430 -0.556 1.00 85.06 91 VAL A N 1
ATOM 711 C CA . VAL A 1 91 ? 6.594 -7.020 0.786 1.00 85.06 91 VAL A CA 1
ATOM 712 C C . VAL A 1 91 ? 6.088 -6.067 1.875 1.00 85.06 91 VAL A C 1
ATOM 714 O O . VAL A 1 91 ? 5.356 -6.490 2.774 1.00 85.06 91 VAL A O 1
ATOM 717 N N . PHE A 1 92 ? 6.415 -4.775 1.783 1.00 86.19 92 PHE A N 1
ATOM 718 C CA . PHE A 1 92 ? 5.907 -3.759 2.709 1.00 86.19 92 PHE A CA 1
ATOM 719 C C . PHE A 1 92 ? 4.372 -3.688 2.709 1.00 86.19 92 PHE A C 1
ATOM 721 O O . PHE A 1 92 ? 3.763 -3.647 3.777 1.00 86.19 92 PHE A O 1
ATOM 728 N N . CYS A 1 93 ? 3.731 -3.738 1.540 1.00 82.81 93 CYS A N 1
ATOM 729 C CA . CYS A 1 93 ? 2.276 -3.737 1.416 1.00 82.81 93 CYS A CA 1
ATOM 730 C C . CYS A 1 93 ? 1.631 -4.958 2.081 1.00 82.81 93 CYS A C 1
ATOM 732 O O . CYS A 1 93 ? 0.627 -4.814 2.782 1.00 82.81 93 CYS A O 1
ATOM 734 N N . VAL A 1 94 ? 2.226 -6.145 1.930 1.00 83.44 94 VAL A N 1
ATOM 735 C CA . VAL A 1 94 ? 1.750 -7.353 2.619 1.00 83.44 94 VAL A CA 1
ATOM 736 C C . VAL A 1 94 ? 1.851 -7.177 4.136 1.00 83.44 94 VAL A C 1
ATOM 738 O O . VAL A 1 94 ? 0.866 -7.401 4.840 1.00 83.44 94 VAL A O 1
ATOM 741 N N . LEU A 1 95 ? 2.982 -6.691 4.654 1.00 83.94 95 LEU A N 1
ATOM 742 C CA . LEU A 1 95 ? 3.147 -6.423 6.089 1.00 83.94 95 LEU A CA 1
ATOM 743 C C . LEU A 1 95 ? 2.156 -5.364 6.605 1.00 83.94 95 LEU A C 1
ATOM 745 O O . LEU A 1 95 ? 1.566 -5.534 7.675 1.00 83.94 95 LEU A O 1
ATOM 749 N N .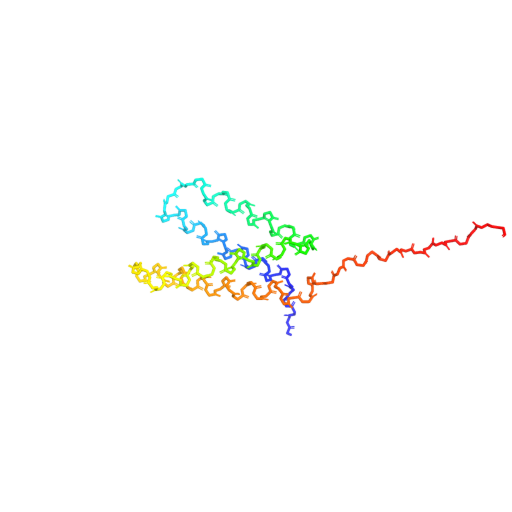 ALA A 1 96 ? 1.920 -4.305 5.827 1.00 81.00 96 ALA A N 1
ATOM 750 C CA . ALA A 1 96 ? 0.944 -3.265 6.138 1.00 81.00 96 ALA A CA 1
ATOM 751 C C . ALA A 1 96 ? -0.487 -3.824 6.202 1.00 81.00 96 ALA A C 1
ATOM 753 O O . ALA A 1 96 ? -1.237 -3.479 7.115 1.00 81.00 96 ALA A O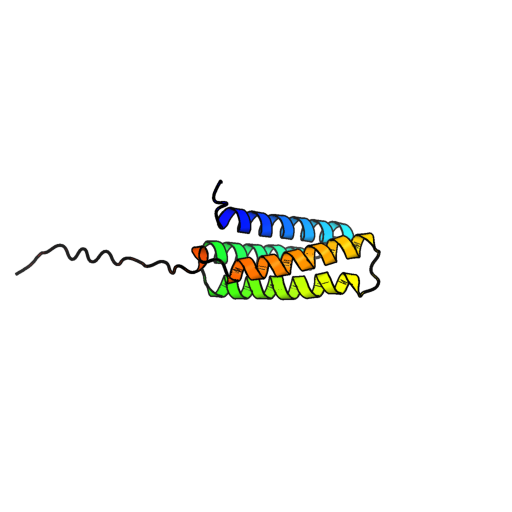 1
ATOM 754 N N . SER A 1 97 ? -0.856 -4.734 5.295 1.00 82.06 97 SER A N 1
ATOM 755 C CA . SER A 1 97 ? -2.168 -5.392 5.318 1.00 82.06 97 SER A CA 1
ATOM 756 C C . SER A 1 97 ? -2.379 -6.217 6.593 1.00 82.06 97 SER A C 1
ATOM 758 O O . SER A 1 97 ? -3.425 -6.114 7.235 1.00 82.06 97 SER A O 1
ATOM 760 N N . VAL A 1 98 ? -1.352 -6.959 7.027 1.00 81.94 98 VAL A N 1
ATOM 761 C CA . VAL A 1 98 ? -1.391 -7.736 8.271 1.00 81.94 98 VAL A CA 1
ATOM 762 C C . VAL A 1 98 ? -1.565 -6.796 9.460 1.00 81.94 98 VAL A C 1
ATOM 764 O O . VAL A 1 98 ? -2.394 -7.058 10.329 1.00 81.94 98 VAL A O 1
ATOM 767 N N . PHE A 1 99 ? -0.846 -5.671 9.486 1.00 79.50 99 PHE A N 1
ATOM 768 C CA . PHE A 1 99 ? -0.998 -4.664 10.535 1.00 79.50 99 PHE A CA 1
ATOM 769 C C . PHE A 1 99 ? -2.418 -4.075 10.583 1.00 79.50 99 PHE A C 1
ATOM 771 O O . PHE A 1 99 ? -2.997 -3.967 11.666 1.00 79.50 99 PHE A O 1
ATOM 778 N N . LEU A 1 100 ? -3.003 -3.743 9.426 1.00 73.94 100 LEU A N 1
ATOM 779 C CA . LEU A 1 100 ? -4.359 -3.193 9.324 1.00 73.94 100 LEU A CA 1
ATOM 780 C C . LEU A 1 100 ? -5.427 -4.153 9.870 1.00 73.94 100 LEU A C 1
ATOM 782 O O . LEU A 1 100 ? -6.355 -3.700 10.540 1.00 73.94 100 LEU A O 1
ATOM 786 N N . VAL A 1 101 ? -5.279 -5.460 9.633 1.00 74.25 101 VAL A N 1
ATOM 787 C CA . VAL A 1 101 ? -6.231 -6.486 10.097 1.00 74.25 101 VAL A CA 1
ATOM 788 C C . VAL A 1 101 ? -6.020 -6.849 11.573 1.00 74.25 101 VAL A C 1
ATOM 790 O O . VAL A 1 101 ? -6.987 -7.044 12.306 1.00 74.25 101 VAL A O 1
ATOM 793 N N . ARG A 1 102 ? -4.768 -6.939 12.046 1.00 70.38 102 ARG A N 1
ATOM 794 C CA . ARG A 1 102 ? -4.453 -7.412 13.411 1.00 70.38 102 ARG A CA 1
ATOM 795 C C . ARG A 1 102 ? -4.523 -6.333 14.496 1.00 70.38 102 ARG A C 1
ATOM 797 O O . ARG A 1 102 ? -4.449 -6.663 15.682 1.00 70.38 102 ARG A O 1
ATOM 804 N N . SER A 1 103 ? -4.608 -5.053 14.138 1.00 64.12 103 SER A N 1
ATOM 805 C CA . SER A 1 103 ? -4.504 -3.958 15.108 1.00 64.12 103 SER A CA 1
ATOM 806 C C . SER A 1 103 ? -5.754 -3.826 15.994 1.00 64.12 103 SER A C 1
ATOM 808 O O . SER A 1 103 ? -6.798 -3.321 15.578 1.00 64.12 103 SER A O 1
ATOM 810 N N . LYS A 1 104 ? -5.629 -4.230 17.270 1.00 57.84 104 LYS A N 1
ATOM 811 C CA . LYS A 1 104 ? -6.697 -4.150 18.291 1.00 57.84 104 LYS A CA 1
ATOM 812 C C . LYS A 1 104 ? -7.232 -2.730 18.522 1.00 57.84 104 LYS A C 1
ATOM 814 O O . LYS A 1 104 ? -8.425 -2.569 18.725 1.00 57.84 104 LYS A O 1
ATOM 819 N N . ALA A 1 105 ? -6.379 -1.707 18.423 1.00 54.78 105 ALA A N 1
ATOM 820 C CA . ALA A 1 105 ? -6.758 -0.300 18.624 1.00 54.78 105 ALA A CA 1
ATOM 821 C C . ALA A 1 105 ? -7.746 0.231 17.569 1.00 54.78 105 ALA A C 1
ATOM 823 O O . ALA A 1 105 ? -8.399 1.251 17.767 1.00 54.78 105 ALA A O 1
ATOM 824 N N . LEU A 1 106 ? -7.825 -0.443 16.424 1.00 53.91 106 LEU A N 1
ATOM 825 C CA . LEU A 1 106 ? -8.793 -0.161 15.377 1.00 53.91 106 LEU A CA 1
ATOM 826 C C . LEU A 1 106 ? -10.078 -0.986 15.615 1.00 53.91 106 LEU A C 1
ATOM 828 O O . LEU A 1 106 ? -11.164 -0.506 15.299 1.00 53.91 106 LEU A O 1
ATOM 832 N N . ASN A 1 107 ? -9.986 -2.177 16.212 1.00 53.53 107 ASN A N 1
ATOM 833 C CA . ASN A 1 107 ? -11.106 -3.104 16.417 1.00 53.53 107 ASN A CA 1
ATOM 834 C C . ASN A 1 107 ? -12.099 -2.726 17.516 1.00 53.53 107 ASN A C 1
ATOM 836 O O . ASN A 1 107 ? -13.160 -3.340 17.567 1.00 53.53 107 ASN A O 1
ATOM 840 N N . GLU A 1 108 ? -11.800 -1.751 18.372 1.00 53.25 108 GLU A N 1
ATOM 841 C CA . GLU A 1 108 ? -12.794 -1.288 19.336 1.00 53.25 108 GLU A CA 1
ATOM 842 C C . GLU A 1 108 ? -13.908 -0.535 18.595 1.00 53.25 108 GLU A C 1
ATOM 844 O O . GLU A 1 108 ? -13.646 0.535 18.018 1.00 53.25 108 GLU A O 1
ATOM 849 N N . PRO A 1 109 ? -15.144 -1.078 18.568 1.00 50.28 109 PRO A N 1
ATOM 850 C CA . PRO A 1 109 ? -16.282 -0.301 18.119 1.00 50.28 109 PRO A CA 1
ATOM 851 C C . PRO A 1 109 ? -16.341 0.963 18.973 1.00 50.28 109 PRO A C 1
ATOM 853 O O . PRO A 1 109 ? -15.939 0.964 20.140 1.00 50.28 109 PRO A O 1
ATOM 856 N N . ILE A 1 110 ? -16.817 2.061 18.389 1.00 51.50 110 ILE A N 1
ATOM 857 C CA . ILE A 1 110 ? -17.230 3.207 19.192 1.00 51.50 110 ILE A CA 1
ATOM 858 C C . ILE A 1 110 ? -18.395 2.673 20.019 1.00 51.50 110 ILE A C 1
ATOM 860 O O . ILE A 1 110 ? -19.520 2.601 19.536 1.00 51.50 110 ILE A O 1
ATOM 864 N N . VAL A 1 111 ? -18.103 2.201 21.231 1.00 49.09 111 VAL A N 1
ATOM 865 C CA . VAL A 1 111 ? -19.115 2.011 22.252 1.00 49.09 111 VAL A CA 1
ATOM 866 C C . VAL A 1 111 ? -19.584 3.426 22.516 1.00 49.09 111 VAL A C 1
ATOM 868 O O . VAL A 1 111 ? -18.953 4.186 23.250 1.00 49.09 111 VAL A O 1
ATOM 871 N N . ILE A 1 112 ? -20.646 3.812 21.814 1.00 49.69 112 ILE A N 1
ATOM 872 C CA . ILE A 1 112 ? -21.526 4.863 22.273 1.00 49.69 112 ILE A CA 1
ATOM 873 C C . ILE A 1 112 ? -21.955 4.333 23.638 1.00 49.69 112 ILE A C 1
ATOM 875 O O . ILE A 1 112 ? -22.783 3.430 23.729 1.00 49.69 112 ILE A O 1
ATOM 879 N N . LYS A 1 113 ? -21.299 4.794 24.708 1.00 41.44 113 LYS A N 1
ATOM 880 C CA . LYS A 1 113 ? -21.966 4.810 25.999 1.00 41.44 113 LYS A CA 1
ATOM 881 C C . LYS A 1 113 ? -23.170 5.694 25.725 1.00 41.44 113 LYS A C 1
ATOM 883 O O . LYS A 1 113 ? -23.013 6.910 25.647 1.00 41.44 113 LYS A O 1
ATOM 888 N N . GLU A 1 114 ? -24.330 5.089 25.480 1.00 46.06 114 GLU A N 1
ATOM 889 C CA . GLU A 1 114 ? -25.567 5.759 25.834 1.00 46.06 114 GLU A CA 1
ATOM 890 C C . GLU A 1 114 ? -25.360 6.148 27.287 1.00 46.06 114 GLU A C 1
ATOM 892 O O . GLU A 1 114 ? -25.247 5.304 28.180 1.00 46.06 114 GLU A O 1
ATOM 897 N N . ASN A 1 115 ? -25.128 7.439 27.481 1.00 45.56 115 ASN A N 1
ATOM 898 C CA . ASN A 1 115 ? -25.192 8.032 28.782 1.00 45.56 115 ASN A CA 1
ATOM 899 C C . ASN A 1 115 ? -26.664 7.915 29.158 1.00 45.56 115 ASN A C 1
ATOM 901 O O . ASN A 1 115 ? -27.464 8.777 28.805 1.00 45.56 115 ASN A O 1
ATOM 905 N N . ASN A 1 116 ? -27.029 6.785 29.763 1.00 47.81 116 ASN A N 1
ATOM 906 C CA . ASN A 1 116 ? -28.333 6.571 30.362 1.00 47.81 116 ASN A CA 1
ATOM 907 C C . ASN A 1 116 ? -28.382 7.392 31.659 1.00 47.81 116 ASN A C 1
ATOM 909 O O . ASN A 1 116 ? -28.594 6.870 32.747 1.00 47.81 116 ASN A O 1
ATOM 913 N N . ASP A 1 117 ? -28.139 8.694 31.519 1.00 49.97 117 ASP A N 1
ATOM 914 C CA . ASP A 1 117 ? -28.577 9.717 32.445 1.00 49.97 117 ASP A CA 1
ATOM 915 C C . ASP A 1 117 ? -30.077 9.896 32.178 1.00 49.97 117 ASP A C 1
ATOM 917 O O . ASP A 1 117 ? -30.544 10.949 31.743 1.00 49.97 117 ASP A O 1
ATOM 921 N N . THR A 1 118 ? -30.867 8.854 32.460 1.00 54.53 118 THR A N 1
ATOM 922 C CA . THR A 1 118 ? -32.221 9.067 32.969 1.00 54.53 118 THR A CA 1
A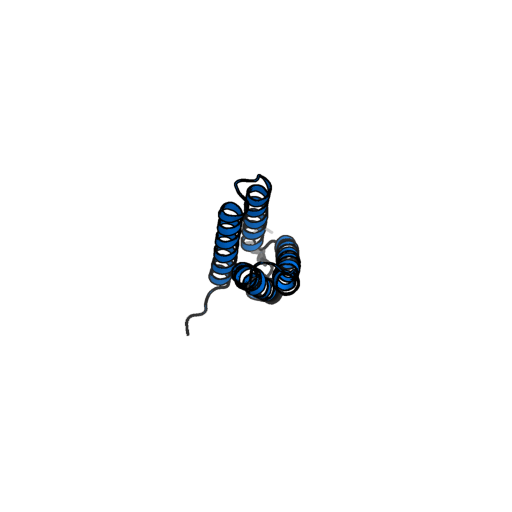TOM 923 C C . THR A 1 118 ? -32.055 9.664 34.356 1.00 54.53 118 THR A C 1
ATOM 925 O O . THR A 1 118 ? -32.115 8.989 35.384 1.00 54.53 118 THR A O 1
ATOM 928 N N . ILE A 1 119 ? -31.751 10.959 34.332 1.00 52.03 119 ILE A N 1
ATOM 929 C CA . ILE A 1 119 ? -32.075 11.935 35.352 1.00 52.03 119 ILE A CA 1
ATOM 930 C C . ILE A 1 119 ? -33.478 11.578 35.834 1.00 52.03 119 ILE A C 1
ATOM 932 O O . ILE A 1 119 ? -34.419 11.524 35.041 1.00 52.03 119 ILE A O 1
ATOM 936 N N . GLY A 1 120 ? -33.591 11.257 37.120 1.00 52.72 120 GLY A N 1
ATOM 937 C CA . GLY A 1 120 ? -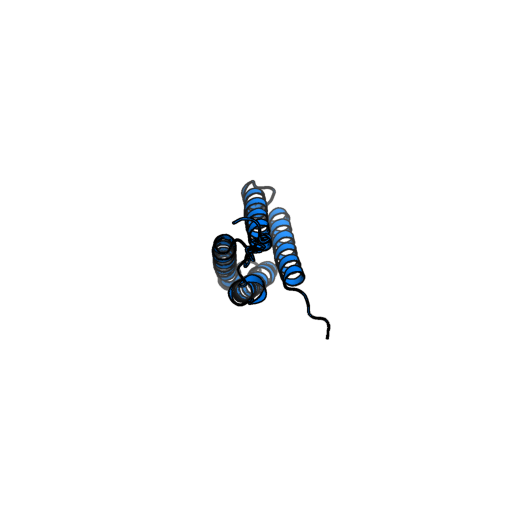34.887 11.095 37.749 1.00 52.72 120 GLY A CA 1
ATOM 938 C C . GLY A 1 120 ? -35.727 12.349 37.537 1.00 52.72 120 GLY A C 1
ATOM 939 O O . GLY A 1 120 ? -35.223 13.446 37.746 1.00 52.72 120 GLY A O 1
ATOM 940 N N . LEU A 1 121 ? -36.971 12.158 37.104 1.00 51.59 121 LEU A N 1
ATOM 941 C CA . LEU A 1 121 ? -38.120 13.059 37.251 1.00 51.59 121 LEU A CA 1
ATOM 942 C C . LEU A 1 121 ? -39.280 12.450 36.454 1.00 51.59 121 LEU A C 1
ATOM 944 O O . LEU A 1 121 ? -39.330 12.575 35.236 1.00 51.59 121 LEU A O 1
ATOM 948 N N . ASP A 1 122 ? -40.145 11.679 37.106 1.00 45.56 122 ASP A N 1
ATOM 949 C CA . ASP A 1 122 ? -41.417 12.190 37.637 1.00 45.56 122 ASP A CA 1
ATOM 950 C C . ASP A 1 122 ? -42.373 11.038 38.007 1.00 45.56 122 ASP A C 1
ATOM 952 O O . ASP A 1 122 ? -42.539 10.094 37.232 1.00 45.56 122 ASP A O 1
ATOM 956 N N . LEU A 1 123 ? -43.033 11.233 39.161 1.00 46.09 123 LEU A N 1
ATOM 957 C CA . LEU A 1 123 ? -44.194 10.535 39.755 1.00 46.09 123 LEU A CA 1
ATOM 958 C C . LEU A 1 123 ? -43.948 9.237 40.544 1.00 46.09 123 LEU A C 1
ATOM 960 O O . LEU A 1 123 ? -43.924 8.134 39.957 1.00 46.09 123 LEU A O 1
#

Sequence (123 aa):
MNRITTSRWLLIIFLCTAMLETYNISVQGFSDKPVVRILLLGYLFFLTIKRVQWARFVLATLYVLGGVIGINAFSSGVPSSNSWILGGFGVFCVLASVFLVRSKALNEPIVIKENNDTIGLDL

Secondary structure (DSSP, 8-state):
-----HHHHHHHHHHHHHHHHHHHHHHH-S-HHHHHHHHHHHHHHHHHHTT-HHHHHHHHHHHHHHHHHHHHGGGTT--HHHHHHHHHHHHHHHHHHHHHHH-HHHHS---------------

Radius of gyration: 19.56 Å; chains: 1; bounding box: 61×26×57 Å

Organism: NCBI:txid2762298

pLDDT: mean 72.31, std 12.37, range [37.69, 86.19]